Protein AF-A0A7C0XWD9-F1 (afdb_monomer_lite)

Sequence (172 aa):
MRSFQTIANRMVAIRIAIALGIITLVGTGLSACSTPGNDQPSVSPTANPGAVNPQIQAAIQSLGDEDETVQEAAFDMLVEIGADAVPALAYALEDDNPQVRWGVAAVLGEIGEEAAPAIPALSYALSNDTDKLVRLTAADSLGSIVPAAATAVPALVGALNSGAEPEVRAYA

pLDDT: mean 70.68, std 22.62, range [30.31, 96.94]

Radius of gyration: 20.94 Å; chains: 1; bounding box: 32×70×53 Å

Foldseek 3Di:
DVPVVVVVVVVVVVVVVVVDDDDDDDDDDDDDDDDDDDCPPPDDPPPDPVPQDVLLVVLLVQLLDPDPVSVVVSLVVLLVCQLSSLVVLLVQCPPPRVSSVLSSLQSLLSSAQSNVVSLVSLLCQLPPPPDPNSVVSSLNSNCRNDPNDDPCVVSVVVSVVVPPDPPVPPDD

Structure (mmCIF, N/CA/C/O backbone):
data_AF-A0A7C0XWD9-F1
#
_entry.id   AF-A0A7C0XWD9-F1
#
loop_
_atom_site.group_PDB
_atom_site.id
_atom_site.type_symbol
_atom_site.label_atom_id
_atom_site.label_alt_id
_atom_site.label_comp_id
_atom_site.label_asym_id
_atom_site.label_entity_id
_atom_site.label_seq_id
_atom_site.pdbx_PDB_ins_code
_atom_site.Cartn_x
_atom_site.Cartn_y
_atom_site.Cartn_z
_atom_site.occupancy
_atom_site.B_iso_or_equiv
_atom_site.auth_seq_id
_atom_site.auth_comp_id
_atom_site.auth_asym_id
_atom_site.auth_atom_id
_atom_site.pdbx_PDB_model_num
ATOM 1 N N . MET A 1 1 ? 15.164 40.148 6.047 1.00 54.53 1 MET A N 1
ATOM 2 C CA . MET A 1 1 ? 14.102 40.876 5.307 1.00 54.53 1 MET A CA 1
ATOM 3 C C . MET A 1 1 ? 13.928 40.422 3.854 1.00 54.53 1 MET A C 1
ATOM 5 O O . MET A 1 1 ? 12.787 40.216 3.481 1.00 54.53 1 MET A O 1
ATOM 9 N N . ARG A 1 2 ? 14.973 40.203 3.032 1.00 46.91 2 ARG A N 1
ATOM 10 C CA . ARG A 1 2 ? 14.782 39.829 1.604 1.00 46.91 2 ARG A CA 1
ATOM 11 C C . ARG A 1 2 ? 14.143 38.446 1.340 1.00 46.91 2 ARG A C 1
ATOM 13 O O . ARG A 1 2 ? 13.594 38.249 0.265 1.00 46.91 2 ARG A O 1
ATOM 20 N N . SER A 1 3 ? 14.176 37.513 2.295 1.00 51.78 3 SER A N 1
ATOM 21 C CA . SER A 1 3 ? 13.738 36.116 2.106 1.00 51.78 3 SER A CA 1
ATOM 22 C C . SER A 1 3 ? 12.234 35.949 1.835 1.00 51.78 3 SER A C 1
ATOM 24 O O . SER A 1 3 ? 11.847 35.150 0.986 1.00 51.78 3 SER A O 1
ATOM 26 N N . PHE A 1 4 ? 11.383 36.721 2.522 1.00 52.59 4 PHE A N 1
ATOM 27 C CA . PHE A 1 4 ? 9.922 36.613 2.395 1.00 52.59 4 PHE A CA 1
ATOM 28 C C . PHE A 1 4 ? 9.405 37.086 1.027 1.00 52.59 4 PHE A C 1
ATOM 30 O O . PHE A 1 4 ? 8.464 36.494 0.500 1.00 52.59 4 PHE A O 1
ATOM 37 N N . GLN A 1 5 ? 10.057 38.083 0.410 1.00 47.69 5 GLN A N 1
ATOM 38 C CA . GLN A 1 5 ? 9.732 38.532 -0.950 1.00 47.69 5 GLN A CA 1
ATOM 39 C C . GLN A 1 5 ? 9.805 37.372 -1.956 1.00 47.69 5 GLN A C 1
ATOM 41 O O . GLN A 1 5 ? 8.900 37.203 -2.769 1.00 47.69 5 GLN A O 1
ATOM 46 N N . THR A 1 6 ? 10.860 36.553 -1.887 1.00 53.31 6 THR A N 1
ATOM 47 C CA . THR A 1 6 ? 11.100 35.453 -2.834 1.00 53.31 6 THR A CA 1
ATOM 48 C C . THR A 1 6 ? 10.034 34.362 -2.740 1.00 53.31 6 THR A C 1
ATOM 50 O O . THR A 1 6 ? 9.592 33.847 -3.766 1.00 53.31 6 THR A O 1
ATOM 53 N N . ILE A 1 7 ? 9.592 34.030 -1.523 1.00 55.69 7 ILE A N 1
ATOM 54 C CA . ILE A 1 7 ? 8.567 33.002 -1.279 1.00 55.69 7 ILE A CA 1
ATOM 55 C C . ILE A 1 7 ? 7.209 33.468 -1.824 1.00 55.69 7 ILE A C 1
ATOM 57 O O . ILE A 1 7 ? 6.580 32.747 -2.599 1.00 55.69 7 ILE A O 1
ATOM 61 N N . ALA A 1 8 ? 6.808 34.707 -1.517 1.00 54.22 8 ALA A N 1
ATOM 62 C CA . ALA A 1 8 ? 5.576 35.295 -2.043 1.00 54.22 8 ALA A CA 1
ATOM 63 C C . ALA A 1 8 ? 5.566 35.346 -3.584 1.00 54.22 8 ALA A C 1
ATOM 65 O O . ALA A 1 8 ? 4.575 34.976 -4.213 1.00 54.22 8 ALA A O 1
ATOM 66 N N . ASN A 1 9 ? 6.685 35.732 -4.208 1.00 46.59 9 ASN A N 1
ATOM 67 C CA . ASN A 1 9 ? 6.769 35.847 -5.666 1.00 46.59 9 ASN A CA 1
ATOM 68 C C . ASN A 1 9 ? 6.662 34.481 -6.378 1.00 46.59 9 ASN A C 1
ATOM 70 O O . ASN A 1 9 ? 6.062 34.393 -7.449 1.00 46.59 9 ASN A O 1
ATOM 74 N N . ARG A 1 10 ? 7.187 33.400 -5.774 1.00 57.44 10 ARG A N 1
ATOM 75 C CA . ARG A 1 10 ? 7.053 32.031 -6.316 1.00 57.44 10 ARG A CA 1
ATOM 76 C C . ARG A 1 10 ? 5.614 31.508 -6.231 1.00 57.44 10 ARG A C 1
ATOM 78 O O . ARG A 1 10 ? 5.154 30.896 -7.190 1.00 57.44 10 ARG A O 1
ATOM 85 N N . MET A 1 11 ? 4.880 31.807 -5.154 1.00 51.97 11 MET A N 1
ATOM 86 C CA . MET A 1 11 ? 3.453 31.456 -5.049 1.00 51.97 11 MET A CA 1
ATOM 87 C C . MET A 1 11 ? 2.586 32.187 -6.085 1.00 51.97 11 MET A C 1
ATOM 89 O O . MET A 1 11 ? 1.663 31.592 -6.637 1.00 51.97 11 MET A O 1
ATOM 93 N N . VAL A 1 12 ? 2.878 33.459 -6.383 1.00 53.69 12 VAL A N 1
ATOM 94 C CA . VAL A 1 12 ? 2.131 34.219 -7.403 1.00 53.69 12 VAL A CA 1
ATOM 95 C C . VAL A 1 12 ? 2.377 33.663 -8.809 1.00 53.69 12 VAL A C 1
ATOM 97 O O . VAL A 1 12 ? 1.422 33.509 -9.565 1.00 53.69 12 VAL A O 1
ATOM 100 N N . ALA A 1 13 ? 3.619 33.299 -9.150 1.00 49.69 13 ALA A N 1
ATOM 101 C CA . ALA A 1 13 ? 3.956 32.772 -10.475 1.00 49.69 13 ALA A CA 1
ATOM 102 C C . ALA A 1 13 ? 3.184 31.483 -10.824 1.00 49.69 13 ALA A C 1
ATOM 104 O O . ALA A 1 13 ? 2.610 31.379 -11.908 1.00 49.69 13 ALA A O 1
ATOM 105 N N . ILE A 1 14 ? 3.104 30.533 -9.883 1.00 49.91 14 ILE A N 1
ATOM 106 C CA . ILE A 1 14 ? 2.406 29.248 -10.072 1.00 49.91 14 ILE A CA 1
ATOM 107 C C . ILE A 1 14 ? 0.901 29.458 -10.319 1.00 49.91 14 ILE A C 1
ATOM 109 O O . ILE A 1 14 ? 0.302 28.774 -11.146 1.00 49.91 14 ILE A O 1
ATOM 113 N N . ARG A 1 15 ? 0.286 30.460 -9.673 1.00 47.75 15 ARG A N 1
ATOM 114 C CA . ARG A 1 15 ? -1.150 30.759 -9.827 1.00 47.75 15 ARG A CA 1
ATOM 115 C C . ARG A 1 15 ? -1.530 31.408 -11.163 1.00 47.75 15 ARG A C 1
ATOM 117 O O . ARG A 1 15 ? -2.716 31.449 -11.472 1.00 47.75 15 ARG A O 1
ATOM 124 N N . ILE A 1 16 ? -0.569 31.902 -11.948 1.00 46.84 16 ILE A N 1
ATOM 125 C CA . ILE A 1 16 ? -0.837 32.526 -13.257 1.00 46.84 16 ILE A CA 1
ATOM 126 C C . ILE A 1 16 ? -0.886 31.478 -14.379 1.00 46.84 16 ILE A C 1
ATOM 128 O O . ILE A 1 16 ? -1.710 31.600 -15.282 1.00 46.84 16 ILE A O 1
ATOM 132 N N . ALA A 1 17 ? -0.071 30.419 -14.306 1.00 46.62 17 ALA A N 1
ATOM 133 C CA . ALA A 1 17 ? -0.011 29.378 -15.340 1.00 46.62 17 ALA A CA 1
ATOM 134 C C . ALA A 1 17 ? -1.351 28.640 -15.544 1.00 46.62 17 ALA A C 1
ATOM 136 O O . ALA A 1 17 ? -1.708 28.298 -16.666 1.00 46.62 17 ALA A O 1
ATOM 137 N N . ILE A 1 18 ? -2.123 28.456 -14.468 1.00 52.97 18 ILE A N 1
ATOM 138 C CA . ILE A 1 18 ? -3.425 27.765 -14.480 1.00 52.97 18 ILE A CA 1
ATOM 139 C C . ILE A 1 18 ? -4.546 28.656 -15.069 1.00 52.97 18 ILE A C 1
ATOM 141 O O . ILE A 1 18 ? -5.606 28.163 -15.443 1.00 52.97 18 ILE A O 1
ATOM 145 N N . ALA A 1 19 ? -4.327 29.971 -15.191 1.00 42.19 19 ALA A N 1
ATOM 146 C CA . ALA A 1 19 ? -5.356 30.943 -15.576 1.00 42.19 19 ALA A CA 1
ATOM 147 C C . ALA A 1 19 ? -5.421 31.265 -17.086 1.00 42.19 19 ALA A C 1
ATOM 149 O O . ALA A 1 19 ? -6.285 32.038 -17.499 1.00 42.19 19 ALA A O 1
ATOM 150 N N . LEU A 1 20 ? -4.526 30.709 -17.913 1.00 46.12 20 LEU A N 1
ATOM 151 C CA . LEU A 1 20 ? -4.437 31.000 -19.352 1.00 46.12 20 LEU A CA 1
ATOM 152 C C . LEU A 1 20 ? -4.471 29.716 -20.192 1.00 46.12 20 LEU A C 1
ATOM 154 O O . LEU A 1 20 ? -3.447 29.229 -20.665 1.00 46.12 20 LEU A O 1
ATOM 158 N N . GLY A 1 21 ? -5.676 29.186 -20.412 1.00 57.31 21 GLY A N 1
ATOM 159 C CA . GLY A 1 21 ? -5.890 28.094 -21.360 1.00 57.31 21 GLY A CA 1
ATOM 160 C C . GLY A 1 21 ? -5.637 28.547 -22.802 1.00 57.31 21 GLY A C 1
ATOM 161 O O . GLY A 1 21 ? -6.350 29.408 -23.314 1.00 57.31 21 GLY A O 1
ATOM 162 N N . ILE A 1 22 ? -4.643 27.949 -23.465 1.00 51.34 22 ILE A N 1
ATOM 163 C CA . ILE A 1 22 ? -4.336 28.176 -24.884 1.00 51.34 22 ILE A CA 1
ATOM 164 C C . ILE A 1 22 ? -4.390 26.831 -25.616 1.00 51.34 22 ILE A C 1
ATOM 166 O O . ILE A 1 22 ? -3.511 25.988 -25.463 1.00 51.34 22 ILE A O 1
ATOM 170 N N . ILE A 1 23 ? -5.434 26.646 -26.427 1.00 50.12 23 ILE A N 1
ATOM 171 C CA . ILE A 1 23 ? -5.637 25.489 -27.309 1.00 50.12 23 ILE A CA 1
ATOM 172 C C . ILE A 1 23 ? -5.633 25.982 -28.758 1.00 50.12 23 ILE A C 1
ATOM 174 O O . ILE A 1 23 ? -6.469 26.815 -29.100 1.00 50.12 23 ILE A O 1
ATOM 178 N N . THR A 1 24 ? -4.740 25.455 -29.606 1.00 43.62 24 THR A N 1
ATOM 179 C CA . THR A 1 24 ? -4.910 25.146 -31.057 1.00 43.62 24 THR A CA 1
ATOM 180 C C . THR A 1 24 ? -3.558 24.651 -31.623 1.00 43.62 24 THR A C 1
ATOM 182 O O . THR A 1 24 ? -2.522 25.200 -31.273 1.00 43.62 24 THR A O 1
ATOM 185 N N . LEU A 1 25 ? -3.475 23.474 -32.272 1.00 40.06 25 LEU A N 1
ATOM 186 C CA . LEU A 1 25 ? -3.658 23.214 -33.726 1.00 40.06 25 LEU A CA 1
ATOM 187 C C . LEU A 1 25 ? -2.610 23.967 -34.590 1.00 40.06 25 LEU A C 1
ATOM 189 O O . LEU A 1 25 ? -2.512 25.178 -34.457 1.00 40.06 25 LEU A O 1
ATOM 193 N N . VAL A 1 26 ? -1.792 23.390 -35.490 1.00 43.25 26 VAL A N 1
ATOM 194 C CA . VAL A 1 26 ? -1.774 22.145 -36.324 1.00 43.25 26 VAL A CA 1
ATOM 195 C C . VAL A 1 26 ? -0.282 21.726 -36.536 1.00 43.25 26 VAL A C 1
ATOM 197 O O . VAL A 1 26 ? 0.585 22.550 -36.272 1.00 43.25 26 VAL A O 1
ATOM 200 N N . GLY A 1 27 ? 0.158 20.554 -37.034 1.00 39.38 27 GLY A N 1
ATOM 201 C CA . GLY A 1 27 ? -0.481 19.336 -37.573 1.00 39.38 27 GLY A CA 1
ATOM 202 C C . GLY A 1 27 ? 0.482 18.493 -38.459 1.00 39.38 27 GLY A C 1
ATOM 203 O O . GLY A 1 27 ? 1.668 18.802 -38.533 1.00 39.38 27 GLY A O 1
ATOM 204 N N . THR A 1 28 ? -0.045 17.488 -39.189 1.00 40.91 28 THR A N 1
ATOM 205 C CA . THR A 1 28 ? 0.665 16.429 -39.982 1.00 40.91 28 THR A CA 1
ATOM 206 C C . THR A 1 28 ? 1.319 15.311 -39.134 1.00 40.91 28 THR A C 1
ATOM 208 O O . THR A 1 28 ? 1.776 15.583 -38.034 1.00 40.91 28 THR A O 1
ATOM 211 N N . GLY A 1 29 ? 1.350 14.029 -39.543 1.00 38.31 29 GLY A N 1
ATOM 212 C CA . GLY A 1 29 ? 0.872 13.403 -40.791 1.00 38.31 29 GLY A CA 1
ATOM 213 C C . GLY A 1 29 ? 0.576 11.888 -40.668 1.00 38.31 29 GLY A C 1
ATOM 214 O O . GLY A 1 29 ? 0.781 11.288 -39.620 1.00 38.31 29 GLY A O 1
ATOM 215 N N . LEU A 1 30 ? 0.045 11.288 -41.742 1.00 35.53 30 LEU A N 1
ATOM 216 C CA . LEU A 1 30 ? -0.447 9.896 -41.822 1.00 35.53 30 LEU A CA 1
ATOM 217 C C . LEU A 1 30 ? 0.652 8.830 -41.641 1.00 35.53 30 LEU A C 1
ATOM 219 O O . LEU A 1 30 ? 1.710 8.969 -42.255 1.00 35.53 30 LEU A O 1
ATOM 223 N N . SER A 1 31 ? 0.317 7.675 -41.037 1.00 34.72 31 SER A N 1
ATOM 224 C CA . SER A 1 31 ? 0.317 6.363 -41.740 1.00 34.72 31 SER A CA 1
ATOM 225 C C . SER A 1 31 ? -0.105 5.156 -40.880 1.00 34.72 31 SER A C 1
ATOM 227 O O . SER A 1 31 ? 0.028 5.173 -39.665 1.00 34.72 31 SER A O 1
ATOM 229 N N . ALA A 1 32 ? -0.497 4.085 -41.590 1.00 31.22 32 ALA A N 1
ATOM 230 C CA . ALA A 1 32 ? -0.650 2.685 -41.161 1.00 31.22 32 ALA A CA 1
ATOM 231 C C . ALA A 1 32 ? -1.817 2.316 -40.216 1.00 31.22 32 ALA A C 1
ATOM 233 O O . ALA A 1 32 ? -2.148 3.006 -39.260 1.00 31.22 32 ALA A O 1
ATOM 234 N N . CYS A 1 33 ? -2.433 1.166 -40.511 1.00 36.34 33 CYS A N 1
ATOM 235 C CA . CYS A 1 33 ? -3.536 0.559 -39.768 1.00 36.34 33 CYS A CA 1
ATOM 236 C C . CYS A 1 33 ? -3.158 -0.876 -39.383 1.00 36.34 33 CYS A C 1
ATOM 238 O O . CYS A 1 33 ? -2.837 -1.672 -40.266 1.00 36.34 33 CYS A O 1
ATOM 240 N N . SER A 1 34 ? -3.253 -1.206 -38.094 1.00 36.69 34 SER A N 1
ATOM 241 C CA . SER A 1 34 ? -3.401 -2.580 -37.599 1.00 36.69 34 SER A CA 1
ATOM 242 C C . SER A 1 34 ? -3.828 -2.566 -36.129 1.00 36.69 34 SER A C 1
ATOM 244 O O . SER A 1 34 ? -3.026 -2.223 -35.262 1.00 36.69 34 SER A O 1
ATOM 246 N N . THR A 1 35 ? -5.065 -2.962 -35.837 1.00 43.66 35 THR A N 1
ATOM 247 C CA . THR A 1 35 ? -5.440 -3.440 -34.496 1.00 43.66 35 THR A CA 1
ATOM 248 C C . THR A 1 35 ? -5.064 -4.922 -34.363 1.00 43.66 35 THR A C 1
ATOM 250 O O . THR A 1 35 ? -4.941 -5.632 -35.366 1.00 43.66 35 THR A O 1
ATOM 253 N N . PRO A 1 36 ? -4.826 -5.393 -33.134 1.00 44.97 36 PRO A N 1
ATOM 254 C CA . PRO A 1 36 ? -5.848 -6.209 -32.472 1.00 44.97 36 PRO A CA 1
ATOM 255 C C . PRO A 1 36 ? -6.467 -5.487 -31.271 1.00 44.97 36 PRO A C 1
ATOM 257 O O . PRO A 1 36 ? -5.945 -4.475 -30.810 1.00 44.97 36 PRO A O 1
ATOM 260 N N . GLY A 1 37 ? -7.604 -5.989 -30.788 1.00 42.09 37 GLY A N 1
ATOM 261 C CA . GLY A 1 37 ? -8.320 -5.381 -29.668 1.00 42.09 37 GLY A CA 1
ATOM 262 C C . GLY A 1 37 ? -7.567 -5.509 -28.344 1.00 42.09 37 GLY A C 1
ATOM 263 O O . GLY A 1 37 ? -7.153 -6.601 -27.964 1.00 42.09 37 GLY A O 1
ATOM 264 N N . ASN A 1 38 ? -7.455 -4.391 -27.631 1.00 40.72 38 ASN A N 1
ATOM 265 C CA . ASN A 1 38 ? -7.340 -4.372 -26.180 1.00 40.72 38 ASN A CA 1
ATOM 266 C C . ASN A 1 38 ? -8.545 -3.575 -25.670 1.00 40.72 38 ASN A C 1
ATOM 268 O O . ASN A 1 38 ? -8.545 -2.346 -25.763 1.00 40.72 38 ASN A O 1
ATOM 272 N N . ASP A 1 39 ? -9.586 -4.269 -25.209 1.00 42.59 39 ASP A N 1
ATOM 273 C CA . ASP A 1 39 ? -10.814 -3.661 -24.687 1.00 42.59 39 ASP A CA 1
ATOM 274 C C . ASP A 1 39 ? -10.570 -3.074 -23.287 1.00 42.59 39 ASP A C 1
ATOM 276 O O . ASP A 1 39 ? -11.085 -3.544 -22.274 1.00 42.59 39 ASP A O 1
ATOM 280 N N . GLN A 1 40 ? -9.759 -2.015 -23.238 1.00 35.16 40 GLN A N 1
ATOM 281 C CA . GLN A 1 40 ? -9.704 -1.100 -22.107 1.00 35.16 40 GLN A CA 1
ATOM 282 C C . GLN A 1 40 ? -11.109 -0.515 -21.893 1.00 35.16 40 GLN A C 1
ATOM 284 O O . GLN A 1 40 ? -11.614 0.172 -22.789 1.00 35.16 40 GLN A O 1
ATOM 289 N N . PRO A 1 41 ? -11.767 -0.764 -20.744 1.00 37.22 41 PRO A N 1
ATOM 290 C CA . PRO A 1 41 ? -13.078 -0.195 -20.480 1.00 37.22 41 PRO A CA 1
ATOM 291 C C . PRO A 1 41 ? -12.940 1.325 -20.405 1.00 37.22 41 PRO A C 1
ATOM 293 O O . PRO A 1 41 ? -12.255 1.854 -19.532 1.00 37.22 41 PRO A O 1
ATOM 296 N N . SER A 1 42 ? -13.581 2.032 -21.335 1.00 32.44 42 SER A N 1
ATOM 297 C CA . SER A 1 42 ? -13.474 3.485 -21.479 1.00 32.44 42 SER A CA 1
ATOM 298 C C . SER A 1 42 ? -14.237 4.222 -20.369 1.00 32.44 42 SER A C 1
ATOM 300 O O . SER A 1 42 ? -15.305 4.795 -20.600 1.00 32.44 42 SER A O 1
ATOM 302 N N . VAL A 1 43 ? -13.699 4.189 -19.150 1.00 48.34 43 VAL A N 1
ATOM 303 C CA . VAL A 1 43 ? -14.174 4.990 -18.022 1.00 48.34 43 VAL A CA 1
ATOM 304 C C . VAL A 1 43 ? -13.740 6.441 -18.222 1.00 48.34 43 VAL A C 1
ATOM 306 O O . VAL A 1 43 ? -12.583 6.805 -18.041 1.00 48.34 43 VAL A O 1
ATOM 309 N N . SER A 1 44 ? -14.677 7.285 -18.651 1.00 30.31 44 SER A N 1
ATOM 310 C CA . SER A 1 44 ? -14.434 8.719 -18.828 1.00 30.31 44 SER A CA 1
ATOM 311 C C . SER A 1 44 ? -13.979 9.358 -17.506 1.00 30.31 44 SER A C 1
ATOM 313 O O . SER A 1 44 ? -14.723 9.267 -16.524 1.00 30.31 44 SER A O 1
ATOM 315 N N . PRO A 1 45 ? -12.828 10.060 -17.454 1.00 45.12 45 PRO A N 1
ATOM 316 C CA . PRO A 1 45 ? -12.349 10.732 -16.246 1.00 45.12 45 PRO A CA 1
ATOM 317 C C . PRO A 1 45 ? -13.126 12.037 -16.000 1.00 45.12 45 PRO A C 1
ATOM 319 O O . PRO A 1 45 ? -12.614 13.144 -16.143 1.00 45.12 45 PRO A O 1
ATOM 322 N N . THR A 1 46 ? -14.410 11.903 -15.660 1.00 36.50 46 THR A N 1
ATOM 323 C CA . THR A 1 46 ? -15.315 13.011 -15.302 1.00 36.50 46 THR A CA 1
ATOM 324 C C . THR A 1 46 ? -15.659 13.049 -13.811 1.00 36.50 46 THR A C 1
ATOM 326 O O . THR A 1 46 ? -16.444 13.894 -13.381 1.00 36.50 46 THR A O 1
ATOM 329 N N . ALA A 1 47 ? -15.041 12.184 -13.002 1.00 44.00 47 ALA A N 1
ATOM 330 C CA . ALA A 1 47 ? -14.934 12.391 -11.563 1.00 44.00 47 ALA A CA 1
ATOM 331 C C . ALA A 1 47 ? -13.908 13.509 -11.311 1.00 44.00 47 ALA A C 1
ATOM 333 O O . ALA A 1 47 ? -12.705 13.283 -11.372 1.00 44.00 47 ALA A O 1
ATOM 334 N N . ASN A 1 48 ? -14.388 14.734 -11.082 1.00 39.69 48 ASN A N 1
ATOM 335 C CA . ASN A 1 48 ? -13.546 15.873 -10.712 1.00 39.69 48 ASN A CA 1
ATOM 336 C C . ASN A 1 48 ? -12.828 15.583 -9.374 1.00 39.69 48 ASN A C 1
ATOM 338 O O . ASN A 1 48 ? -13.524 15.499 -8.360 1.00 39.69 48 ASN A O 1
ATOM 342 N N . PRO A 1 49 ? -11.481 15.503 -9.318 1.00 46.75 49 PRO A N 1
ATOM 343 C CA . PRO A 1 49 ? -10.764 15.194 -8.078 1.00 46.75 49 PRO A CA 1
ATOM 344 C C . PRO A 1 49 ? -10.868 16.277 -6.996 1.00 46.75 49 PRO A C 1
ATOM 346 O O . PRO A 1 49 ? -10.478 16.034 -5.860 1.00 46.75 49 PRO A O 1
ATOM 349 N N . GLY A 1 50 ? -11.412 17.463 -7.305 1.00 41.12 50 GLY A N 1
ATOM 350 C CA . GLY A 1 50 ? -11.533 18.619 -6.402 1.00 41.12 50 GLY A CA 1
ATOM 351 C C . GLY A 1 50 ? -12.425 18.450 -5.158 1.00 41.12 50 GLY A C 1
ATOM 352 O O . GLY A 1 50 ? -12.890 19.454 -4.621 1.00 41.12 50 GLY A O 1
ATOM 353 N N . ALA A 1 51 ? -12.675 17.215 -4.721 1.00 48.34 51 ALA A N 1
ATOM 354 C CA . ALA A 1 51 ? -13.332 16.857 -3.468 1.00 48.34 51 ALA A CA 1
ATOM 355 C C . ALA A 1 51 ? -12.515 15.880 -2.591 1.00 48.34 51 ALA A C 1
ATOM 357 O O . ALA A 1 51 ? -12.959 15.592 -1.480 1.00 48.34 51 ALA A O 1
ATOM 358 N N . VAL A 1 52 ? -11.333 15.397 -3.017 1.00 59.38 52 VAL A N 1
ATOM 359 C CA . VAL A 1 52 ? -10.440 14.680 -2.084 1.00 59.38 52 VAL A CA 1
ATOM 360 C C . VAL A 1 52 ? -9.996 15.634 -0.974 1.00 59.38 52 VAL A C 1
ATOM 362 O O . VAL A 1 52 ? -9.634 16.786 -1.230 1.00 59.38 52 VAL A O 1
ATOM 365 N N . ASN A 1 53 ? -10.054 15.173 0.276 1.00 77.81 53 ASN A N 1
ATOM 366 C CA . ASN A 1 53 ? -9.636 15.964 1.431 1.00 77.81 53 ASN A CA 1
ATOM 367 C C . ASN A 1 53 ? -8.149 16.347 1.265 1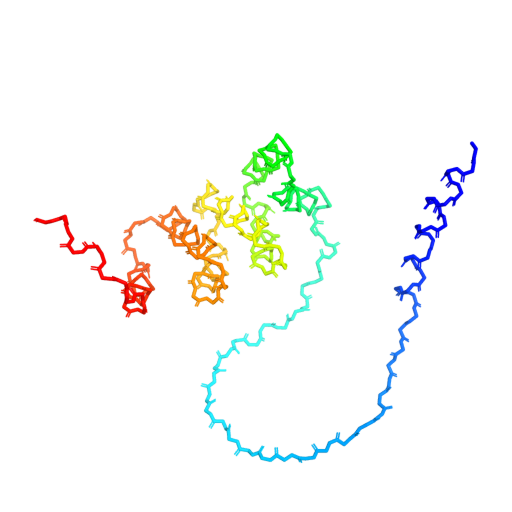.00 77.81 53 ASN A C 1
ATOM 369 O O . ASN A 1 53 ? -7.319 15.443 1.143 1.00 77.81 53 ASN A O 1
ATOM 373 N N . PRO A 1 54 ? -7.772 17.642 1.301 1.00 81.06 5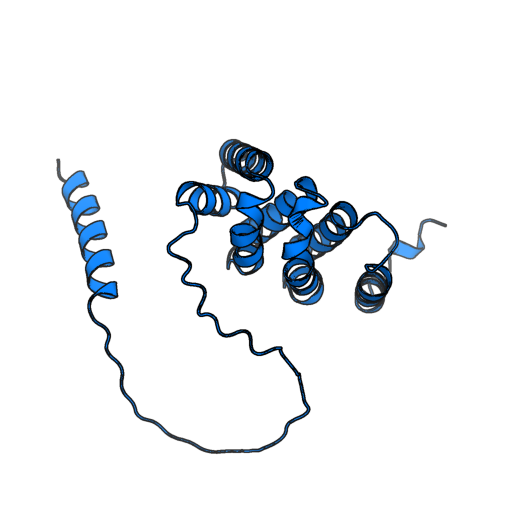4 PRO A N 1
ATOM 374 C CA . PRO A 1 54 ? -6.377 18.059 1.149 1.00 81.06 54 PRO A CA 1
ATOM 375 C C . PRO A 1 54 ? -5.414 17.417 2.158 1.00 81.06 54 PRO A C 1
ATOM 377 O O . PRO A 1 54 ? -4.227 17.316 1.874 1.00 81.06 54 PRO A O 1
ATOM 380 N N . GLN A 1 55 ? -5.919 16.966 3.313 1.00 84.19 55 GLN A N 1
ATOM 381 C CA . GLN A 1 55 ? -5.139 16.231 4.314 1.00 84.19 55 GLN A CA 1
ATOM 382 C C . GLN A 1 55 ? -4.808 14.803 3.849 1.00 84.19 55 GLN A C 1
ATOM 384 O O . GLN A 1 55 ? -3.663 14.389 3.980 1.00 84.19 55 GLN A O 1
ATOM 389 N N . ILE A 1 56 ? -5.757 14.099 3.216 1.00 87.69 56 ILE A N 1
ATOM 390 C CA . ILE A 1 56 ? -5.526 12.770 2.617 1.00 87.69 56 ILE A CA 1
ATOM 391 C C . ILE A 1 56 ? -4.500 12.885 1.483 1.00 87.69 56 ILE A C 1
ATOM 393 O O . ILE A 1 56 ? -3.543 12.122 1.439 1.00 87.69 56 ILE A O 1
ATOM 397 N N . GLN A 1 57 ? -4.640 13.887 0.606 1.00 88.31 57 GLN A N 1
ATOM 398 C CA . GLN A 1 57 ? -3.675 14.105 -0.479 1.00 88.31 57 GLN A CA 1
ATOM 399 C C . GLN A 1 57 ? -2.272 14.465 0.042 1.00 88.31 57 GLN A C 1
ATOM 401 O O . GLN A 1 57 ? -1.282 14.067 -0.567 1.00 88.31 57 GLN A O 1
ATOM 406 N N . ALA A 1 58 ? -2.174 15.204 1.153 1.00 88.88 58 ALA A N 1
ATOM 407 C CA . ALA A 1 58 ? -0.895 15.503 1.793 1.00 88.88 58 ALA A CA 1
ATOM 408 C C . ALA A 1 58 ? -0.262 14.246 2.412 1.00 88.88 58 ALA A C 1
ATOM 410 O O . ALA A 1 58 ? 0.897 13.964 2.124 1.00 88.88 58 ALA A O 1
ATOM 411 N N . ALA A 1 59 ? -1.028 13.461 3.179 1.00 89.88 59 ALA A N 1
ATOM 412 C CA . ALA A 1 59 ? -0.557 12.209 3.770 1.00 89.88 59 ALA A CA 1
ATOM 413 C C . ALA A 1 59 ? -0.076 11.216 2.697 1.00 89.88 59 ALA A C 1
ATOM 415 O O . ALA A 1 59 ? 1.019 10.679 2.811 1.00 89.88 59 ALA A O 1
ATOM 416 N N . ILE A 1 60 ? -0.821 11.060 1.594 1.00 93.25 60 ILE A N 1
ATOM 417 C CA . ILE A 1 60 ? -0.417 10.221 0.452 1.00 93.25 60 ILE A CA 1
ATOM 418 C C . ILE A 1 60 ? 0.970 10.610 -0.081 1.00 93.25 60 ILE A C 1
ATOM 420 O O . ILE A 1 60 ? 1.777 9.736 -0.376 1.00 93.25 60 ILE A O 1
ATOM 424 N N . GLN A 1 61 ? 1.274 11.906 -0.193 1.00 92.62 61 GLN A N 1
ATOM 425 C CA . GLN A 1 61 ? 2.594 12.361 -0.647 1.00 92.62 61 GLN A CA 1
ATOM 426 C C . GLN A 1 61 ? 3.676 12.167 0.430 1.00 92.62 61 GLN A C 1
ATOM 428 O O . GLN A 1 61 ? 4.809 11.833 0.091 1.00 92.62 61 GLN A O 1
ATOM 433 N N . SER A 1 62 ? 3.331 12.305 1.715 1.00 92.94 62 SER A N 1
ATOM 434 C CA . SER A 1 62 ? 4.228 12.029 2.849 1.00 92.94 62 SER A CA 1
ATOM 435 C C . SER A 1 62 ? 4.607 10.551 3.012 1.00 92.94 62 SER A C 1
ATOM 437 O O . SER A 1 62 ? 5.630 10.266 3.625 1.00 92.94 62 SER A O 1
ATOM 439 N N . LEU A 1 63 ? 3.886 9.608 2.393 1.00 91.94 63 LEU A N 1
ATOM 440 C CA . LEU A 1 63 ? 4.363 8.221 2.260 1.00 91.94 63 LEU A CA 1
ATOM 441 C C . LEU A 1 63 ? 5.683 8.132 1.466 1.00 91.94 63 LEU A C 1
ATOM 443 O O . LEU A 1 63 ? 6.433 7.171 1.622 1.00 91.94 63 LEU A O 1
ATOM 447 N N . GLY A 1 64 ? 5.985 9.134 0.634 1.00 89.31 64 GLY A N 1
ATOM 448 C CA . GLY A 1 64 ? 7.231 9.267 -0.122 1.00 89.31 64 GLY A CA 1
ATOM 449 C C . GLY A 1 64 ? 8.286 10.190 0.498 1.00 89.31 64 GLY A C 1
ATOM 450 O O . GLY A 1 64 ? 9.190 10.592 -0.235 1.00 89.31 64 GLY A O 1
ATOM 451 N N . ASP A 1 65 ? 8.156 10.575 1.773 1.00 92.38 65 ASP A N 1
ATOM 452 C CA . ASP A 1 65 ? 9.130 11.432 2.471 1.00 92.38 65 ASP A CA 1
ATOM 453 C C . ASP A 1 65 ? 10.445 10.681 2.800 1.00 92.38 65 ASP A C 1
ATOM 455 O O . ASP A 1 65 ? 10.501 9.450 2.772 1.00 92.38 65 ASP A O 1
ATOM 459 N N . GLU A 1 66 ? 11.514 11.426 3.099 1.00 87.75 66 GLU A N 1
ATOM 460 C CA . GLU A 1 66 ? 12.803 10.880 3.556 1.00 87.75 66 GLU A CA 1
ATOM 461 C C . GLU A 1 66 ? 12.830 10.656 5.083 1.00 87.75 66 GLU A C 1
ATOM 463 O O . GLU A 1 66 ? 13.666 9.895 5.575 1.00 87.75 66 GLU A O 1
ATOM 468 N N . ASP A 1 67 ? 11.942 11.313 5.841 1.00 89.88 67 ASP A N 1
ATOM 469 C CA . ASP A 1 67 ? 11.805 11.126 7.289 1.00 89.88 67 ASP A CA 1
ATOM 470 C C . ASP A 1 67 ? 10.825 9.981 7.609 1.00 89.88 67 ASP A C 1
ATOM 472 O O . ASP A 1 67 ? 9.612 10.089 7.414 1.00 89.88 67 ASP A O 1
ATOM 476 N N . GLU A 1 68 ? 11.364 8.881 8.142 1.00 87.25 68 GLU A N 1
ATOM 477 C CA . GLU A 1 68 ? 10.626 7.680 8.564 1.00 87.25 68 GLU A CA 1
ATOM 478 C C . GLU A 1 68 ? 9.456 8.010 9.512 1.00 87.25 68 GLU A C 1
ATOM 480 O O . GLU A 1 68 ? 8.391 7.409 9.403 1.00 87.25 68 GLU A O 1
ATOM 485 N N . THR A 1 69 ? 9.588 9.033 10.368 1.00 89.94 69 THR A N 1
ATOM 486 C CA . THR A 1 69 ? 8.520 9.443 11.302 1.00 89.94 69 THR A CA 1
ATOM 487 C C . THR A 1 69 ? 7.387 10.216 10.621 1.00 89.94 69 THR A C 1
ATOM 489 O O . THR A 1 69 ? 6.254 10.216 11.104 1.00 89.94 69 THR A O 1
ATOM 492 N N . VAL A 1 70 ? 7.665 10.858 9.480 1.00 90.56 70 VAL A N 1
ATOM 493 C CA . VAL A 1 70 ? 6.655 11.517 8.636 1.00 90.56 70 VAL A CA 1
ATOM 494 C C . VAL A 1 70 ? 5.924 10.483 7.778 1.00 90.56 70 VAL A C 1
ATOM 496 O O . VAL A 1 70 ? 4.708 10.583 7.612 1.00 90.56 70 VAL A O 1
ATOM 499 N N . GLN A 1 71 ? 6.641 9.465 7.293 1.00 90.88 71 GLN A N 1
ATOM 500 C CA . GLN A 1 71 ? 6.074 8.323 6.572 1.00 90.88 71 GLN A CA 1
ATOM 501 C C . GLN A 1 71 ? 5.167 7.467 7.474 1.00 90.88 71 GLN A C 1
ATOM 503 O O . GLN A 1 71 ? 4.035 7.185 7.086 1.00 90.88 71 GLN A O 1
ATOM 508 N N . GLU A 1 72 ? 5.615 7.115 8.686 1.00 89.56 72 GLU A N 1
ATOM 509 C CA . GLU A 1 72 ? 4.839 6.357 9.685 1.00 89.56 72 GLU A CA 1
ATOM 510 C C . GLU A 1 72 ? 3.559 7.112 10.087 1.00 89.56 72 GLU A C 1
ATOM 512 O O . GLU A 1 72 ? 2.456 6.586 9.954 1.00 89.56 72 GLU A O 1
ATOM 517 N N . ALA A 1 73 ? 3.668 8.396 10.452 1.00 89.19 73 ALA A N 1
ATOM 518 C CA . ALA A 1 73 ? 2.504 9.211 10.815 1.00 89.19 73 ALA A CA 1
ATOM 519 C C . ALA A 1 73 ? 1.510 9.430 9.654 1.00 89.19 73 ALA A C 1
ATOM 521 O O . ALA A 1 73 ? 0.317 9.640 9.888 1.00 89.19 73 ALA A O 1
ATOM 522 N N . ALA A 1 74 ? 1.979 9.398 8.402 1.00 90.56 74 ALA A N 1
ATOM 523 C CA . ALA A 1 74 ? 1.117 9.441 7.224 1.00 90.56 74 ALA A CA 1
ATOM 524 C C . ALA A 1 74 ? 0.428 8.094 6.952 1.00 90.56 74 ALA A C 1
ATOM 526 O O . ALA A 1 74 ? -0.742 8.084 6.565 1.00 90.56 74 ALA A O 1
ATOM 527 N N . PHE A 1 75 ? 1.125 6.978 7.181 1.00 94.81 75 PHE A N 1
ATOM 528 C CA . PHE A 1 75 ? 0.581 5.624 7.086 1.00 94.81 75 PHE A CA 1
ATOM 529 C C . PHE A 1 75 ? -0.551 5.422 8.101 1.00 94.81 75 PHE A C 1
ATOM 531 O O . PHE A 1 75 ? -1.686 5.162 7.697 1.00 94.81 75 PHE A O 1
ATOM 538 N N . ASP A 1 76 ? -0.276 5.660 9.388 1.00 91.75 76 ASP A N 1
ATOM 539 C CA . ASP A 1 76 ? -1.248 5.543 10.484 1.00 91.75 76 ASP A CA 1
ATOM 540 C C . ASP A 1 76 ? -2.505 6.386 10.226 1.00 91.75 76 ASP A C 1
ATOM 542 O O . ASP A 1 76 ? -3.626 5.897 10.361 1.00 91.75 76 ASP A O 1
ATOM 546 N N . MET A 1 77 ? -2.335 7.639 9.784 1.00 92.94 77 MET A N 1
ATOM 547 C CA . MET A 1 77 ? -3.454 8.530 9.461 1.00 92.94 77 MET A CA 1
ATOM 548 C C . MET A 1 77 ? -4.338 7.976 8.337 1.00 92.94 77 MET A C 1
ATOM 550 O O . MET A 1 77 ? -5.559 8.100 8.395 1.00 92.94 77 MET A O 1
ATOM 554 N N . LEU A 1 78 ? -3.746 7.401 7.289 1.00 92.50 78 LEU A N 1
ATOM 555 C CA . LEU A 1 78 ? -4.510 6.875 6.156 1.00 92.50 78 LEU A CA 1
ATOM 556 C C . LEU A 1 78 ? -5.220 5.560 6.506 1.00 92.50 78 LEU A C 1
ATOM 558 O O . LEU A 1 78 ? -6.326 5.337 6.016 1.00 92.50 78 LEU A O 1
ATOM 562 N N . VAL A 1 79 ? -4.635 4.743 7.387 1.00 94.06 79 VAL A N 1
ATOM 563 C CA . VAL A 1 79 ? -5.277 3.542 7.943 1.00 94.06 79 VAL A CA 1
ATOM 564 C C . VAL A 1 79 ? -6.414 3.913 8.907 1.00 94.06 79 VAL A C 1
ATOM 566 O O . VAL A 1 79 ? -7.494 3.339 8.795 1.00 94.06 79 VAL A O 1
ATOM 569 N N . GLU A 1 80 ? -6.249 4.918 9.780 1.00 92.62 80 GLU A N 1
ATOM 570 C CA . GLU A 1 80 ? -7.322 5.408 10.675 1.00 92.62 80 GLU A CA 1
ATOM 571 C C . GLU A 1 80 ? -8.528 5.973 9.894 1.00 92.62 80 GLU A C 1
ATOM 573 O O . GLU A 1 80 ? -9.670 5.867 10.343 1.00 92.62 80 GLU A O 1
ATOM 578 N N . ILE A 1 81 ? -8.299 6.540 8.702 1.00 92.06 81 ILE A N 1
ATOM 579 C CA . ILE A 1 81 ? -9.363 7.036 7.809 1.00 92.06 81 ILE A CA 1
ATOM 580 C C . ILE A 1 81 ? -10.083 5.889 7.061 1.00 92.06 81 ILE A C 1
ATOM 582 O O . ILE A 1 81 ? -11.238 6.057 6.660 1.00 92.06 81 ILE A O 1
ATOM 586 N N . GLY A 1 82 ? -9.446 4.724 6.888 1.00 90.94 82 GLY A N 1
ATOM 587 C CA . GLY A 1 82 ? -10.072 3.511 6.347 1.00 90.94 82 GLY A CA 1
ATOM 588 C C . GLY A 1 82 ? -10.718 3.698 4.967 1.00 90.94 82 GLY A C 1
ATOM 589 O O . GLY A 1 82 ? -10.136 4.316 4.066 1.00 90.94 82 GLY A O 1
ATOM 590 N N . ALA A 1 83 ? -11.942 3.181 4.796 1.00 90.62 83 ALA A N 1
ATOM 591 C CA . ALA A 1 83 ? -12.723 3.263 3.555 1.00 90.62 83 ALA A CA 1
ATOM 592 C C . ALA A 1 83 ? -12.748 4.652 2.873 1.00 90.62 83 ALA A C 1
ATOM 594 O O . ALA A 1 83 ? -12.721 4.723 1.642 1.00 90.62 83 ALA A O 1
ATOM 595 N N . ASP A 1 84 ? -12.768 5.755 3.632 1.00 90.38 84 ASP A N 1
ATOM 596 C CA . ASP A 1 84 ? -12.848 7.118 3.075 1.00 90.38 84 ASP A CA 1
ATOM 597 C C . ASP A 1 84 ? -11.551 7.555 2.357 1.00 90.38 84 ASP A C 1
ATOM 599 O O . ASP A 1 84 ? -11.585 8.443 1.498 1.00 90.38 84 ASP A O 1
ATOM 603 N N . ALA A 1 85 ? -10.407 6.919 2.645 1.00 92.31 85 ALA A N 1
ATOM 604 C CA . ALA A 1 85 ? -9.142 7.159 1.946 1.00 92.31 85 ALA A CA 1
ATOM 605 C C . 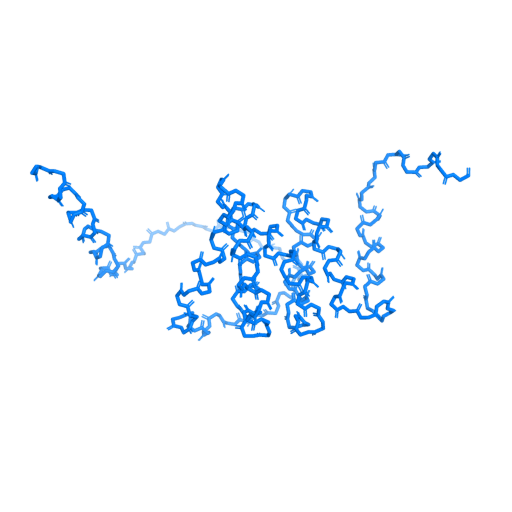ALA A 1 85 ? -9.017 6.346 0.645 1.00 92.31 85 ALA A C 1
ATOM 607 O O . ALA A 1 85 ? -8.326 6.773 -0.286 1.00 92.31 85 ALA A O 1
ATOM 608 N N . VAL A 1 86 ? -9.707 5.202 0.545 1.00 92.94 86 VAL A N 1
ATOM 609 C CA . VAL A 1 86 ? -9.577 4.224 -0.554 1.00 92.94 86 VAL A CA 1
ATOM 610 C C . VAL A 1 86 ? -9.719 4.844 -1.957 1.00 92.94 86 VAL A C 1
ATOM 612 O O . VAL A 1 86 ? -8.904 4.501 -2.814 1.00 92.94 86 VAL A O 1
ATOM 615 N N . PRO A 1 87 ? -10.647 5.786 -2.245 1.00 92.94 87 PRO A N 1
ATOM 616 C CA . PRO A 1 87 ? -10.744 6.402 -3.573 1.00 92.94 87 PRO A CA 1
ATOM 617 C C . PRO A 1 87 ? -9.529 7.259 -3.962 1.00 92.94 87 PRO A C 1
ATOM 619 O O . PRO A 1 87 ? -9.201 7.350 -5.143 1.00 92.94 87 PRO A O 1
ATOM 622 N N . ALA A 1 88 ? -8.863 7.890 -2.988 1.00 92.62 88 ALA A N 1
ATOM 623 C CA . ALA A 1 88 ? -7.656 8.684 -3.224 1.00 92.62 88 ALA A CA 1
ATOM 624 C C . ALA A 1 88 ? -6.412 7.787 -3.321 1.00 92.62 88 ALA A C 1
ATOM 626 O O . ALA A 1 88 ? -5.584 7.973 -4.211 1.00 92.62 88 ALA A O 1
ATOM 627 N N . LEU A 1 89 ? -6.325 6.768 -2.461 1.00 93.25 89 LEU A N 1
ATOM 628 C CA . LEU A 1 89 ? -5.281 5.743 -2.496 1.00 93.25 89 LEU A CA 1
ATOM 629 C C . LEU A 1 89 ? -5.292 4.965 -3.823 1.00 93.25 89 LEU A C 1
ATOM 631 O O . LEU A 1 89 ? -4.254 4.814 -4.455 1.00 93.25 89 LEU A O 1
ATOM 635 N N . ALA A 1 90 ? -6.464 4.543 -4.308 1.00 93.25 90 ALA A N 1
ATOM 636 C CA . ALA A 1 90 ? -6.586 3.823 -5.578 1.00 93.25 90 ALA A CA 1
ATOM 637 C C . ALA A 1 90 ? -6.071 4.630 -6.787 1.00 93.25 90 ALA A C 1
ATOM 639 O O . ALA A 1 90 ? -5.552 4.037 -7.726 1.00 93.25 90 ALA A O 1
ATOM 640 N N . TYR A 1 91 ? -6.180 5.965 -6.752 1.00 92.38 91 TYR A N 1
ATOM 641 C CA . TYR A 1 91 ? -5.595 6.863 -7.755 1.00 92.38 91 TYR A CA 1
ATOM 642 C C . TYR A 1 91 ? -4.082 7.060 -7.548 1.00 92.38 91 TYR A C 1
ATOM 644 O O . TYR A 1 91 ? -3.319 7.119 -8.508 1.00 92.38 91 TYR A O 1
ATOM 652 N N . ALA A 1 92 ? -3.619 7.121 -6.297 1.00 93.44 92 ALA A N 1
ATOM 653 C CA . ALA A 1 92 ? -2.205 7.301 -5.961 1.00 93.44 92 ALA A CA 1
ATOM 654 C C . ALA A 1 92 ? -1.314 6.075 -6.262 1.00 93.44 92 ALA A C 1
ATOM 656 O O . ALA A 1 92 ? -0.090 6.184 -6.237 1.00 93.44 92 ALA A O 1
ATOM 657 N N . LEU A 1 93 ? -1.906 4.934 -6.632 1.00 92.44 93 LEU A N 1
ATOM 658 C CA . LEU A 1 93 ? -1.197 3.814 -7.267 1.00 92.44 93 LEU A CA 1
ATOM 659 C C . LEU A 1 93 ? -0.654 4.148 -8.673 1.00 92.44 93 LEU A C 1
ATOM 661 O O . LEU A 1 93 ? 0.082 3.343 -9.235 1.00 92.44 93 LEU A O 1
ATOM 665 N N . GLU A 1 94 ? -0.976 5.319 -9.234 1.00 91.94 94 GLU A N 1
ATOM 666 C CA . GLU A 1 94 ? -0.408 5.842 -10.487 1.00 91.94 94 GLU A CA 1
ATOM 667 C C . GLU A 1 94 ? 0.597 7.002 -10.263 1.00 91.94 94 GLU A C 1
ATOM 669 O O . GLU A 1 94 ? 1.003 7.652 -11.224 1.00 91.94 94 GLU A O 1
ATOM 674 N N . ASP A 1 95 ? 1.020 7.281 -9.019 1.00 93.94 95 ASP A N 1
ATOM 675 C CA . ASP A 1 95 ? 1.987 8.354 -8.707 1.00 93.94 95 ASP A CA 1
ATOM 676 C C . ASP A 1 95 ? 3.381 8.091 -9.320 1.00 93.94 95 ASP A C 1
ATOM 678 O O . ASP A 1 95 ? 3.865 6.958 -9.318 1.00 93.94 95 ASP A O 1
ATOM 682 N N . ASP A 1 96 ? 4.068 9.126 -9.816 1.00 92.06 96 ASP A N 1
ATOM 683 C CA . ASP A 1 96 ? 5.409 8.998 -10.414 1.00 92.06 96 ASP A CA 1
ATOM 684 C C . ASP A 1 96 ? 6.444 8.396 -9.432 1.00 92.06 96 ASP A C 1
ATOM 686 O O . ASP A 1 96 ? 7.353 7.666 -9.848 1.00 92.06 96 ASP A O 1
ATOM 690 N N . ASN A 1 97 ? 6.314 8.660 -8.126 1.00 92.06 97 ASN A N 1
ATOM 691 C CA . ASN A 1 97 ? 7.251 8.211 -7.097 1.00 92.06 97 ASN A CA 1
ATOM 692 C C . ASN A 1 97 ? 6.976 6.749 -6.669 1.00 92.06 97 ASN A C 1
ATOM 694 O O . ASN A 1 97 ? 5.941 6.476 -6.053 1.00 92.06 97 ASN A O 1
ATOM 698 N N . PRO A 1 98 ? 7.906 5.794 -6.897 1.00 91.50 98 PRO A N 1
ATOM 699 C CA . PRO A 1 98 ? 7.712 4.400 -6.488 1.00 91.50 98 PRO A CA 1
ATOM 700 C C . PRO A 1 98 ? 7.564 4.226 -4.970 1.00 91.50 98 PRO A C 1
ATOM 702 O O . PRO A 1 98 ? 6.875 3.301 -4.550 1.00 91.50 98 PRO A O 1
ATOM 705 N N . GLN A 1 99 ? 8.132 5.118 -4.147 1.00 93.25 99 GLN A N 1
ATOM 706 C CA . GLN A 1 99 ? 7.965 5.066 -2.690 1.00 93.25 99 GLN A CA 1
ATOM 707 C C . GLN A 1 99 ? 6.526 5.414 -2.273 1.00 93.25 99 GLN A C 1
ATOM 709 O O . GLN A 1 99 ? 5.967 4.753 -1.399 1.00 93.25 99 GLN A O 1
ATOM 714 N N . VAL A 1 100 ? 5.894 6.386 -2.949 1.00 95.06 100 VAL A N 1
ATOM 715 C CA . VAL A 1 100 ? 4.467 6.700 -2.756 1.00 95.06 100 VAL A CA 1
ATOM 716 C C . VAL A 1 100 ? 3.619 5.508 -3.185 1.00 95.06 100 VAL A C 1
ATOM 718 O O . VAL A 1 100 ? 2.820 5.030 -2.386 1.00 95.06 100 VAL A O 1
ATOM 721 N N . ARG A 1 101 ? 3.829 4.958 -4.391 1.00 95.62 101 ARG A N 1
ATOM 722 C CA . ARG A 1 101 ? 3.059 3.792 -4.870 1.00 95.62 101 ARG A CA 1
ATOM 723 C C . ARG A 1 101 ? 3.202 2.571 -3.956 1.00 95.62 101 ARG A C 1
ATOM 725 O O . ARG A 1 101 ? 2.212 1.889 -3.700 1.00 95.62 101 ARG A O 1
ATOM 732 N N . TRP A 1 102 ? 4.404 2.315 -3.434 1.00 95.56 102 TRP A N 1
ATOM 733 C CA . TRP A 1 102 ? 4.665 1.252 -2.460 1.00 95.56 102 TRP A CA 1
ATOM 734 C C . TRP A 1 102 ? 3.891 1.476 -1.155 1.00 95.56 102 TRP A C 1
ATOM 736 O O . TRP A 1 102 ? 3.144 0.593 -0.734 1.00 95.56 102 TRP A O 1
ATOM 746 N N . GLY A 1 103 ? 4.010 2.664 -0.552 1.00 94.81 103 GLY A N 1
ATOM 747 C CA . GLY A 1 103 ? 3.315 2.994 0.693 1.00 94.81 103 GLY A CA 1
ATOM 748 C C . GLY A 1 103 ? 1.795 2.951 0.531 1.00 94.81 103 GLY A C 1
ATOM 749 O O . GLY A 1 103 ? 1.099 2.379 1.362 1.00 94.81 103 GLY A O 1
ATOM 750 N N . VAL A 1 104 ? 1.275 3.473 -0.582 1.00 96.94 104 VAL A N 1
ATOM 751 C CA . VAL A 1 104 ? -0.153 3.434 -0.933 1.00 96.94 104 VAL A CA 1
ATOM 752 C C . VAL A 1 104 ? -0.651 1.996 -1.083 1.00 96.94 104 VAL A C 1
ATOM 754 O O . VAL A 1 104 ? -1.725 1.667 -0.577 1.00 96.94 104 VAL A O 1
ATOM 757 N N . ALA A 1 105 ? 0.121 1.121 -1.736 1.00 95.88 105 ALA A N 1
ATOM 758 C CA . ALA A 1 105 ? -0.219 -0.294 -1.839 1.00 95.88 105 ALA A CA 1
ATOM 759 C C . ALA A 1 105 ? -0.246 -0.973 -0.459 1.00 95.88 105 ALA A C 1
ATOM 761 O O . ALA A 1 105 ? -1.166 -1.747 -0.195 1.00 95.88 105 ALA A O 1
ATOM 762 N N . ALA A 1 106 ? 0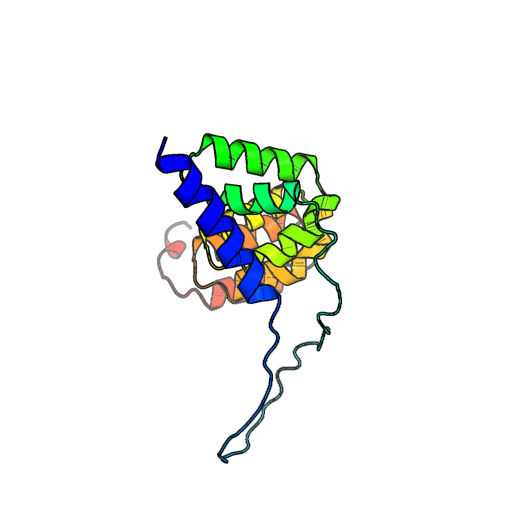.704 -0.660 0.428 1.00 95.75 106 ALA A N 1
ATOM 763 C CA . ALA A 1 106 ? 0.753 -1.196 1.790 1.00 95.75 106 ALA A CA 1
ATOM 764 C C . ALA A 1 106 ? -0.428 -0.712 2.656 1.00 95.75 106 ALA A C 1
ATOM 766 O O . ALA A 1 106 ? -1.109 -1.537 3.260 1.00 95.75 106 ALA A O 1
ATOM 767 N N . VAL A 1 107 ? -0.746 0.591 2.639 1.00 96.50 107 VAL A N 1
ATOM 768 C CA . VAL A 1 107 ? -1.917 1.168 3.333 1.00 96.50 107 VAL A CA 1
ATOM 769 C C . VAL A 1 107 ? -3.214 0.490 2.880 1.00 96.50 107 VAL A C 1
ATOM 771 O O . VAL A 1 107 ? -4.039 0.117 3.708 1.00 96.50 107 VAL A O 1
ATOM 774 N N . LEU A 1 108 ? -3.395 0.276 1.571 1.00 94.44 108 LEU A N 1
ATOM 775 C CA . LEU A 1 108 ? -4.564 -0.442 1.048 1.00 94.44 108 LEU A CA 1
ATOM 776 C C . LEU A 1 108 ? -4.633 -1.900 1.532 1.00 94.44 108 LEU A C 1
ATOM 778 O O . LEU A 1 108 ? -5.730 -2.429 1.673 1.00 94.44 108 LEU A O 1
ATOM 782 N N . GLY A 1 109 ? -3.492 -2.544 1.796 1.00 92.81 109 GLY A N 1
ATOM 783 C CA . GLY A 1 109 ? -3.437 -3.879 2.394 1.00 92.81 109 GLY A CA 1
ATOM 784 C C . GLY A 1 109 ? -3.886 -3.894 3.855 1.00 92.81 109 GLY A C 1
ATOM 785 O O . GLY A 1 109 ? -4.685 -4.750 4.228 1.00 92.81 109 GLY A O 1
ATOM 786 N N . GLU A 1 110 ? -3.426 -2.925 4.651 1.00 95.12 110 GLU A N 1
ATOM 787 C CA . GLU A 1 110 ? -3.748 -2.802 6.084 1.00 95.12 110 GLU A CA 1
ATOM 788 C C . GLU A 1 110 ? -5.213 -2.390 6.329 1.00 95.12 110 GLU A C 1
ATOM 790 O O . GLU A 1 110 ? -5.843 -2.860 7.274 1.00 95.12 110 GLU A O 1
ATOM 795 N N . ILE A 1 111 ? -5.808 -1.595 5.428 1.00 93.00 111 ILE A N 1
ATOM 796 C CA . ILE A 1 111 ? -7.255 -1.288 5.424 1.00 93.00 111 ILE A CA 1
ATOM 797 C C . ILE A 1 111 ? -8.115 -2.554 5.166 1.00 93.00 111 ILE A C 1
ATOM 799 O O . ILE A 1 111 ? -9.300 -2.590 5.508 1.00 93.00 111 ILE A O 1
ATOM 803 N N . GLY A 1 112 ? -7.540 -3.621 4.597 1.00 89.31 112 GLY A N 1
ATOM 804 C CA . GLY A 1 112 ? -8.194 -4.926 4.467 1.00 89.31 112 GLY A CA 1
ATOM 805 C C . GLY A 1 112 ? -9.453 -4.906 3.592 1.00 89.31 112 GLY A C 1
ATOM 806 O O . GLY A 1 112 ? -9.480 -4.282 2.532 1.00 89.31 112 GLY A O 1
ATOM 807 N N . GLU A 1 113 ? -10.515 -5.607 4.005 1.00 89.81 113 GLU A N 1
ATOM 808 C CA . GLU A 1 113 ? -11.729 -5.797 3.185 1.00 89.81 113 GLU A CA 1
ATOM 809 C C . GLU A 1 113 ? -12.402 -4.474 2.749 1.00 89.81 113 GLU A C 1
ATOM 811 O O . GLU A 1 113 ? -13.027 -4.424 1.686 1.00 89.81 113 GLU A O 1
ATOM 816 N N . GLU A 1 114 ? -12.238 -3.377 3.501 1.00 89.44 114 GLU A N 1
ATOM 817 C CA . GLU A 1 114 ? -12.760 -2.052 3.125 1.00 89.44 114 GLU A CA 1
ATOM 818 C C . GLU A 1 114 ? -12.077 -1.471 1.872 1.00 89.44 114 GLU A C 1
ATOM 820 O O . GLU A 1 114 ? -12.696 -0.714 1.119 1.00 89.44 114 GLU A O 1
ATOM 825 N N . ALA A 1 115 ? -10.839 -1.883 1.579 1.00 90.88 115 ALA A N 1
ATOM 826 C CA . ALA A 1 115 ? -10.099 -1.506 0.377 1.00 90.88 115 ALA A CA 1
ATOM 827 C C . ALA A 1 115 ? -10.454 -2.350 -0.865 1.00 90.88 115 ALA A C 1
ATOM 829 O O . ALA A 1 115 ? -9.859 -2.159 -1.930 1.00 90.88 115 ALA A O 1
ATOM 830 N N . ALA A 1 116 ? -11.474 -3.217 -0.800 1.00 89.25 116 ALA A N 1
ATOM 831 C CA . ALA A 1 116 ? -11.975 -3.973 -1.954 1.00 89.25 116 ALA A CA 1
ATOM 832 C C . ALA A 1 116 ? -12.244 -3.135 -3.234 1.00 89.25 116 ALA A C 1
ATOM 834 O O . ALA A 1 116 ? -11.971 -3.640 -4.329 1.00 89.25 116 ALA A O 1
ATOM 835 N N . PRO A 1 117 ? -12.695 -1.860 -3.177 1.00 90.50 117 PRO A N 1
ATOM 836 C CA . PRO A 1 117 ? -12.805 -1.007 -4.366 1.00 90.50 117 PRO A CA 1
ATOM 837 C C . PRO A 1 117 ? -11.480 -0.756 -5.111 1.00 90.50 117 PRO A C 1
ATOM 839 O O . PRO A 1 117 ? -11.512 -0.476 -6.308 1.00 90.50 117 PRO A O 1
ATOM 842 N N . ALA A 1 118 ? -10.326 -0.880 -4.445 1.00 91.31 118 ALA A N 1
ATOM 843 C CA . ALA A 1 118 ? -8.999 -0.680 -5.034 1.00 91.31 118 ALA A CA 1
ATOM 844 C C . ALA A 1 118 ? -8.398 -1.943 -5.686 1.00 91.31 118 ALA A C 1
ATOM 846 O O . ALA A 1 118 ? -7.365 -1.845 -6.352 1.00 91.31 118 ALA A O 1
ATOM 847 N N . ILE A 1 119 ? -9.044 -3.115 -5.570 1.00 90.94 119 ILE A N 1
ATOM 848 C CA . ILE A 1 119 ? -8.587 -4.379 -6.187 1.00 90.94 119 ILE A CA 1
ATOM 849 C C . ILE A 1 119 ? -8.200 -4.226 -7.675 1.00 90.94 119 ILE A C 1
ATOM 851 O O . ILE A 1 119 ? -7.159 -4.771 -8.053 1.00 90.94 119 ILE A O 1
ATOM 855 N N . PRO A 1 120 ? -8.945 -3.500 -8.541 1.00 90.50 120 PRO A N 1
ATOM 856 C CA . PRO A 1 120 ? -8.555 -3.324 -9.942 1.00 90.50 120 PRO A CA 1
ATOM 857 C C . PRO A 1 120 ? -7.234 -2.560 -10.114 1.00 90.50 120 PRO A C 1
ATOM 859 O O . PRO A 1 120 ? -6.418 -2.942 -10.951 1.00 90.50 120 PRO A O 1
ATOM 862 N N . ALA A 1 121 ? -7.003 -1.524 -9.302 1.00 90.44 121 ALA A N 1
ATOM 863 C CA . ALA A 1 121 ? -5.794 -0.704 -9.352 1.00 90.44 121 ALA A CA 1
ATOM 864 C C . ALA A 1 121 ? -4.575 -1.467 -8.803 1.00 90.44 121 ALA A C 1
ATOM 866 O O . ALA A 1 121 ? -3.526 -1.493 -9.442 1.00 90.44 121 ALA A O 1
ATOM 867 N N . LEU A 1 122 ? -4.734 -2.202 -7.696 1.00 89.69 122 LEU A N 1
ATOM 868 C CA . LEU A 1 122 ? -3.693 -3.101 -7.179 1.00 89.69 122 LEU A CA 1
ATOM 869 C C . LEU A 1 122 ? -3.367 -4.234 -8.165 1.00 89.69 122 LEU A C 1
ATOM 871 O O . LEU A 1 122 ? -2.201 -4.560 -8.368 1.00 89.69 122 LEU A O 1
ATOM 875 N N . SER A 1 123 ? -4.375 -4.798 -8.841 1.00 90.75 123 SER A N 1
ATOM 876 C CA . SER A 1 123 ? -4.171 -5.817 -9.886 1.00 90.75 123 SER A CA 1
ATOM 877 C C . SER A 1 123 ? -3.418 -5.259 -11.100 1.00 90.75 123 SER A C 1
ATOM 879 O O . SER A 1 123 ? -2.616 -5.967 -11.718 1.00 90.75 123 SER A O 1
ATOM 881 N N . TYR A 1 124 ? -3.652 -3.986 -11.435 1.00 89.44 124 TYR A N 1
ATOM 882 C CA . TYR A 1 124 ? -2.908 -3.278 -12.470 1.00 89.44 124 TYR A CA 1
ATOM 883 C C . TYR A 1 124 ? -1.455 -3.028 -12.045 1.00 89.44 124 TYR A C 1
ATOM 885 O O . TYR A 1 124 ? -0.555 -3.385 -12.805 1.00 89.44 124 TYR A O 1
ATOM 893 N N . ALA A 1 125 ? -1.217 -2.519 -10.830 1.00 88.56 125 ALA A N 1
ATOM 894 C CA . ALA A 1 125 ? 0.121 -2.298 -10.276 1.00 88.56 125 ALA A CA 1
ATOM 895 C C . ALA A 1 125 ? 0.938 -3.603 -10.218 1.00 88.56 125 ALA A C 1
ATOM 897 O O . ALA A 1 125 ? 2.025 -3.669 -10.788 1.00 88.56 125 ALA A O 1
ATOM 898 N N . LEU A 1 126 ? 0.368 -4.682 -9.663 1.00 89.19 126 LEU A N 1
ATOM 899 C CA . LEU A 1 126 ? 0.948 -6.035 -9.649 1.00 89.19 126 LEU A CA 1
ATOM 900 C C . LEU A 1 126 ? 1.448 -6.494 -11.031 1.00 89.19 126 LEU A C 1
ATOM 902 O O . LEU A 1 126 ? 2.467 -7.178 -11.131 1.00 89.19 126 LEU A O 1
ATOM 906 N N . SER A 1 127 ? 0.727 -6.131 -12.093 1.00 85.69 127 SER A N 1
ATOM 907 C CA . SER A 1 127 ? 0.982 -6.621 -13.451 1.00 85.69 127 SER A CA 1
ATOM 908 C C . SER A 1 127 ? 1.852 -5.687 -14.302 1.00 85.69 127 SER A C 1
ATOM 910 O O . SER A 1 127 ? 2.502 -6.165 -15.230 1.00 85.69 127 SER A O 1
ATOM 912 N N . ASN A 1 128 ? 1.855 -4.376 -14.023 1.00 88.69 128 ASN A N 1
ATOM 913 C CA . ASN A 1 128 ? 2.405 -3.348 -14.921 1.00 88.69 128 ASN A CA 1
ATOM 914 C C . ASN A 1 128 ? 3.406 -2.384 -14.264 1.00 88.69 128 ASN A C 1
ATOM 916 O O . ASN A 1 128 ? 4.089 -1.668 -14.998 1.00 88.69 128 ASN A O 1
ATOM 920 N N . ASP A 1 129 ? 3.516 -2.332 -12.931 1.00 90.31 129 ASP A N 1
ATOM 921 C CA . ASP A 1 129 ? 4.491 -1.444 -12.289 1.00 90.31 129 ASP A CA 1
ATOM 922 C C . ASP A 1 129 ? 5.919 -1.855 -12.664 1.00 90.31 129 ASP A C 1
ATOM 924 O O . ASP A 1 129 ? 6.237 -3.044 -12.764 1.00 90.31 129 ASP A O 1
ATOM 928 N N . THR A 1 130 ? 6.796 -0.878 -12.873 1.00 90.62 130 THR A N 1
ATOM 929 C CA . THR A 1 130 ? 8.208 -1.112 -13.183 1.00 90.62 130 THR A CA 1
ATOM 930 C C . THR A 1 130 ? 8.986 -1.580 -11.951 1.00 90.62 130 THR A C 1
ATOM 932 O O . THR A 1 130 ? 9.888 -2.416 -12.078 1.00 90.62 130 THR A O 1
ATOM 935 N N . ASP A 1 131 ? 8.597 -1.143 -10.754 1.00 90.81 131 ASP A N 1
ATOM 936 C CA . ASP A 1 131 ? 9.293 -1.443 -9.507 1.00 90.81 131 ASP A CA 1
ATOM 937 C C . ASP A 1 131 ? 8.938 -2.833 -8.934 1.00 90.81 131 ASP A C 1
ATOM 939 O O . ASP A 1 131 ? 7.781 -3.260 -8.916 1.00 90.81 131 ASP A O 1
ATOM 943 N N . LYS A 1 132 ? 9.953 -3.582 -8.474 1.00 89.69 132 LYS A N 1
ATOM 944 C CA . LYS A 1 132 ? 9.774 -4.949 -7.944 1.00 89.69 132 LYS A CA 1
ATOM 945 C C . LYS A 1 132 ? 9.114 -4.953 -6.561 1.00 89.69 132 LYS A C 1
ATOM 947 O O . LYS A 1 132 ? 8.377 -5.893 -6.280 1.00 89.69 132 LYS A O 1
ATOM 952 N N . LEU A 1 133 ? 9.349 -3.941 -5.725 1.00 89.12 133 LEU A N 1
ATOM 953 C CA . LEU A 1 133 ? 8.739 -3.815 -4.401 1.00 89.12 133 LEU A CA 1
ATOM 954 C C . LEU A 1 133 ? 7.259 -3.456 -4.525 1.00 89.12 133 LEU A C 1
ATOM 956 O O . LEU A 1 133 ? 6.440 -4.128 -3.908 1.00 89.12 133 LEU A O 1
ATOM 960 N N . VAL A 1 134 ? 6.897 -2.496 -5.388 1.00 90.75 134 VAL A N 1
ATOM 961 C CA . VAL A 1 134 ? 5.481 -2.134 -5.600 1.00 90.75 134 VAL A CA 1
ATOM 962 C C . VAL A 1 134 ? 4.671 -3.337 -6.097 1.00 90.75 134 VAL A C 1
ATOM 964 O O . VAL A 1 134 ? 3.603 -3.615 -5.555 1.00 90.75 134 VAL A O 1
ATOM 967 N N . ARG A 1 135 ? 5.196 -4.127 -7.052 1.00 90.75 135 ARG A N 1
ATOM 968 C CA . ARG A 1 135 ? 4.529 -5.370 -7.495 1.00 90.75 135 ARG A CA 1
ATOM 969 C C . ARG A 1 135 ? 4.380 -6.408 -6.378 1.00 90.75 135 ARG A C 1
ATOM 971 O O . ARG A 1 135 ? 3.349 -7.071 -6.313 1.00 90.75 135 ARG A O 1
ATOM 978 N N . LEU A 1 136 ? 5.388 -6.573 -5.517 1.00 88.00 136 LEU A N 1
ATOM 979 C CA . LEU A 1 136 ? 5.336 -7.527 -4.401 1.00 88.00 136 LEU A CA 1
ATOM 980 C C . LEU A 1 136 ? 4.323 -7.092 -3.335 1.00 88.00 136 LEU A C 1
ATOM 982 O O . LEU A 1 136 ? 3.482 -7.897 -2.947 1.00 88.00 136 LEU A O 1
ATOM 986 N N . THR A 1 137 ? 4.339 -5.823 -2.927 1.00 90.94 137 THR A N 1
ATOM 987 C CA . THR A 1 137 ? 3.358 -5.270 -1.984 1.00 90.94 137 THR A CA 1
ATOM 988 C C . THR A 1 137 ? 1.944 -5.308 -2.562 1.00 90.94 137 THR A C 1
ATOM 990 O O . THR A 1 137 ? 1.019 -5.691 -1.859 1.00 90.94 137 THR A O 1
ATOM 993 N N . ALA A 1 138 ? 1.753 -5.031 -3.856 1.00 90.12 138 ALA A N 1
ATOM 994 C CA . ALA A 1 138 ? 0.446 -5.181 -4.496 1.00 90.12 138 ALA A CA 1
ATOM 995 C C . ALA A 1 138 ? -0.073 -6.636 -4.480 1.00 90.12 138 ALA A C 1
ATOM 997 O O . ALA A 1 138 ? -1.278 -6.841 -4.344 1.00 90.12 138 ALA A O 1
ATOM 998 N N . ALA A 1 139 ? 0.803 -7.646 -4.582 1.00 88.69 139 ALA A N 1
ATOM 999 C CA . ALA A 1 139 ? 0.414 -9.053 -4.421 1.00 88.69 139 ALA A CA 1
ATOM 1000 C C . ALA A 1 139 ? -0.027 -9.375 -2.983 1.00 88.69 139 ALA A C 1
ATOM 1002 O O . ALA A 1 139 ? -1.019 -10.078 -2.796 1.00 88.69 139 ALA A O 1
ATOM 1003 N N . ASP A 1 140 ? 0.709 -8.860 -1.997 1.00 88.81 140 ASP A N 1
ATOM 1004 C CA . ASP A 1 140 ? 0.470 -9.085 -0.568 1.00 88.81 140 ASP A CA 1
ATOM 1005 C C . ASP A 1 140 ? -0.839 -8.417 -0.117 1.00 88.81 140 ASP A C 1
ATOM 1007 O O . ASP A 1 140 ? -1.745 -9.084 0.380 1.00 88.81 140 ASP A O 1
ATOM 1011 N N . SER A 1 141 ? -1.025 -7.135 -0.450 1.00 91.06 141 SER A N 1
ATOM 1012 C CA . SER A 1 141 ? -2.255 -6.384 -0.175 1.00 91.06 141 SER A CA 1
ATOM 1013 C C . SER A 1 141 ? -3.489 -7.002 -0.835 1.00 91.06 141 SER A C 1
ATOM 1015 O O . SER A 1 141 ? -4.551 -7.046 -0.222 1.00 91.06 141 SER A O 1
ATOM 1017 N N . LEU A 1 142 ? -3.381 -7.558 -2.049 1.00 88.56 142 LEU A N 1
ATOM 1018 C CA . LEU A 1 142 ? -4.484 -8.318 -2.660 1.00 88.56 142 LEU A CA 1
ATOM 1019 C C . LEU A 1 142 ? -4.839 -9.598 -1.878 1.00 88.56 142 LEU A C 1
ATOM 1021 O O . LEU A 1 142 ? -5.986 -10.043 -1.948 1.00 88.56 142 LEU A O 1
ATOM 1025 N N . GLY A 1 143 ? -3.889 -10.175 -1.138 1.00 85.06 143 GLY A N 1
ATOM 1026 C CA . GLY A 1 143 ? -4.105 -11.283 -0.205 1.00 85.06 143 GLY A CA 1
ATOM 1027 C C . GLY A 1 143 ? -4.736 -10.866 1.129 1.00 85.06 143 GLY A C 1
ATOM 1028 O O . GLY A 1 143 ? -5.489 -11.654 1.699 1.00 85.06 143 GLY A O 1
ATOM 1029 N N . SER A 1 144 ? -4.484 -9.638 1.596 1.00 86.38 144 SER A N 1
ATOM 1030 C CA . SER A 1 144 ? -5.108 -9.062 2.802 1.00 86.38 144 SER A CA 1
ATOM 1031 C C . SER A 1 144 ? -6.534 -8.553 2.555 1.00 86.38 144 SER A C 1
ATOM 1033 O O . SER A 1 144 ? -7.411 -8.730 3.397 1.00 86.38 144 SER A O 1
ATOM 1035 N N . ILE A 1 145 ? -6.789 -7.952 1.388 1.00 85.62 145 ILE A N 1
ATOM 1036 C CA . ILE A 1 145 ? -8.091 -7.363 1.021 1.00 85.62 145 ILE A CA 1
ATOM 1037 C C . ILE A 1 145 ? -9.122 -8.434 0.634 1.00 85.62 145 ILE A C 1
ATOM 1039 O O . ILE A 1 145 ? -10.316 -8.275 0.883 1.00 85.62 145 ILE A O 1
ATOM 1043 N N . VAL A 1 146 ? -8.688 -9.521 -0.015 1.00 74.56 146 VAL A N 1
ATOM 1044 C CA . VAL A 1 146 ? -9.570 -10.627 -0.411 1.00 74.56 146 VAL A CA 1
ATOM 1045 C C . VAL A 1 146 ? -9.351 -11.801 0.540 1.00 74.56 146 VAL A C 1
ATOM 1047 O O . VAL A 1 146 ? -8.251 -12.348 0.527 1.00 74.56 146 VAL A O 1
ATOM 1050 N N . PRO A 1 147 ? -10.369 -12.291 1.279 1.00 60.00 147 PRO A N 1
ATOM 1051 C CA . PRO A 1 147 ? -10.209 -13.426 2.191 1.00 60.00 147 PRO A CA 1
ATOM 1052 C C . PRO A 1 147 ? -9.839 -14.742 1.468 1.00 60.00 147 PRO A C 1
ATOM 1054 O O . PRO A 1 147 ? -10.684 -15.561 1.097 1.00 60.00 147 PRO A O 1
ATOM 1057 N N . ALA A 1 148 ? -8.527 -14.927 1.291 1.00 47.59 148 ALA A N 1
ATOM 1058 C CA . ALA A 1 148 ? -7.721 -16.130 1.060 1.00 47.59 148 ALA A CA 1
ATOM 1059 C C . ALA A 1 148 ? -8.059 -17.125 -0.079 1.00 47.59 148 ALA A C 1
ATOM 1061 O O . ALA A 1 148 ? -7.224 -17.987 -0.352 1.00 47.59 148 ALA A O 1
ATOM 1062 N N . ALA A 1 149 ? -9.228 -17.081 -0.738 1.00 44.53 149 ALA A N 1
ATOM 1063 C CA . ALA A 1 149 ? -9.694 -18.236 -1.530 1.00 44.53 149 ALA A CA 1
ATOM 1064 C C . ALA A 1 149 ? -10.265 -17.973 -2.940 1.00 44.53 149 ALA A C 1
ATOM 1066 O O . ALA A 1 149 ? -10.151 -18.845 -3.800 1.00 44.53 149 ALA A O 1
ATOM 1067 N N . ALA A 1 150 ? -10.929 -16.840 -3.197 1.00 48.38 150 ALA A N 1
ATOM 1068 C CA . ALA A 1 150 ? -11.902 -16.778 -4.300 1.00 48.38 150 ALA A CA 1
ATOM 1069 C C . ALA A 1 150 ? -11.341 -16.413 -5.692 1.00 48.38 150 ALA A C 1
ATOM 1071 O O . ALA A 1 150 ? -11.778 -16.990 -6.688 1.00 48.38 150 ALA A O 1
ATOM 1072 N N . THR A 1 151 ? -10.433 -15.434 -5.791 1.00 50.53 151 THR A N 1
ATOM 1073 C CA . THR A 1 151 ? -10.159 -14.738 -7.072 1.00 50.53 151 THR A CA 1
ATOM 1074 C C . THR A 1 151 ? -8.687 -14.496 -7.409 1.00 50.53 151 THR A C 1
ATOM 1076 O O . THR A 1 151 ? -8.379 -14.329 -8.585 1.00 50.53 151 THR A O 1
ATOM 1079 N N . ALA A 1 152 ? -7.763 -14.511 -6.442 1.00 51.78 152 ALA A N 1
A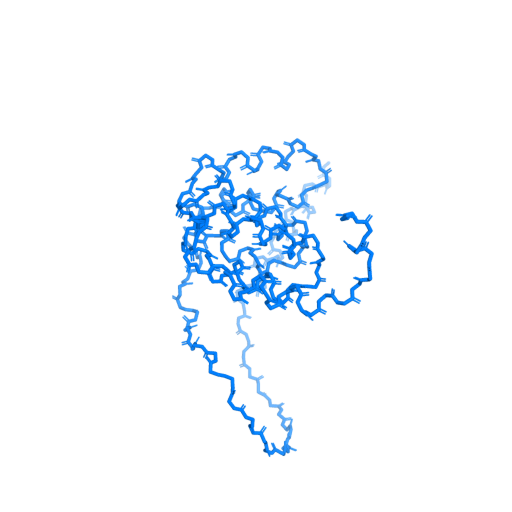TOM 1080 C CA . ALA A 1 152 ? -6.354 -14.162 -6.686 1.00 51.78 152 ALA A CA 1
ATOM 1081 C C . ALA A 1 152 ? -5.554 -15.229 -7.469 1.00 51.78 152 ALA A C 1
ATOM 1083 O O . ALA A 1 152 ? -4.528 -14.916 -8.075 1.00 51.78 152 ALA A O 1
ATOM 1084 N N . VAL A 1 153 ? -6.018 -16.487 -7.491 1.00 55.16 153 VAL A N 1
ATOM 1085 C CA . VAL A 1 153 ? -5.265 -17.634 -8.040 1.00 55.16 153 VAL A CA 1
ATOM 1086 C C . VAL A 1 153 ? -4.793 -17.426 -9.493 1.00 55.16 153 VAL A C 1
ATOM 1088 O O . VAL A 1 153 ? -3.611 -17.662 -9.741 1.00 55.16 153 VAL A O 1
ATOM 1091 N N . PRO A 1 154 ? -5.610 -16.954 -10.460 1.00 56.50 154 PRO A N 1
ATOM 1092 C CA . PRO A 1 154 ? -5.146 -16.758 -11.836 1.00 56.50 154 PRO A CA 1
ATOM 1093 C C . PRO A 1 154 ? -4.089 -15.652 -11.971 1.00 56.50 154 PRO A C 1
ATOM 1095 O O . PRO A 1 154 ? -3.170 -15.793 -12.774 1.00 56.50 154 PRO A O 1
ATOM 1098 N N . ALA A 1 155 ? -4.190 -14.580 -11.177 1.00 55.78 155 ALA A N 1
ATOM 1099 C CA . ALA A 1 155 ? -3.240 -13.466 -11.202 1.00 55.78 155 ALA A CA 1
ATOM 1100 C C . ALA A 1 155 ? -1.880 -13.877 -10.616 1.00 55.78 155 ALA A C 1
ATOM 1102 O O . ALA A 1 155 ? -0.844 -13.671 -11.248 1.00 55.78 155 ALA A O 1
ATOM 1103 N N . LEU A 1 156 ? -1.889 -14.553 -9.461 1.00 55.22 156 LEU A N 1
ATOM 1104 C CA . LEU A 1 156 ? -0.682 -15.095 -8.830 1.00 55.22 156 LEU A CA 1
ATOM 1105 C C . LEU A 1 156 ? -0.011 -16.162 -9.711 1.00 55.22 156 LEU A C 1
ATOM 1107 O O . LEU A 1 156 ? 1.203 -16.136 -9.890 1.00 55.22 156 LEU A O 1
ATOM 1111 N N . VAL A 1 157 ? -0.787 -17.057 -10.335 1.00 59.78 157 VAL A N 1
ATOM 1112 C CA . VAL A 1 157 ? -0.258 -18.032 -11.307 1.00 59.78 157 VAL A CA 1
ATOM 1113 C C . VAL A 1 157 ? 0.316 -17.335 -12.548 1.00 59.78 157 VAL A C 1
ATOM 1115 O O . VAL A 1 157 ? 1.334 -17.788 -13.067 1.00 59.78 157 VAL A O 1
ATOM 1118 N N . GLY A 1 158 ? -0.266 -16.222 -13.004 1.00 53.84 158 GLY A N 1
ATOM 1119 C CA . GLY A 1 158 ? 0.305 -15.393 -14.069 1.00 53.84 158 GLY A CA 1
ATOM 1120 C C . GLY A 1 158 ? 1.675 -14.818 -13.696 1.00 53.84 158 GLY A C 1
ATOM 1121 O O . GLY A 1 158 ? 2.651 -15.044 -14.413 1.00 53.84 158 GLY A O 1
ATOM 1122 N N . ALA A 1 159 ? 1.767 -14.146 -12.545 1.00 55.09 159 ALA A N 1
ATOM 1123 C CA . ALA A 1 159 ? 3.001 -13.534 -12.047 1.00 55.09 159 ALA A CA 1
ATOM 1124 C C . ALA A 1 159 ? 4.122 -14.561 -11.777 1.00 55.09 159 ALA A C 1
ATOM 1126 O O . ALA A 1 159 ? 5.285 -14.322 -12.101 1.00 55.09 159 ALA A O 1
ATOM 1127 N N . LEU A 1 160 ? 3.778 -15.740 -11.245 1.00 54.22 160 LEU A N 1
ATOM 1128 C CA . LEU A 1 160 ? 4.739 -16.819 -10.989 1.00 54.22 160 LEU A CA 1
ATOM 1129 C C . LEU A 1 160 ? 5.264 -17.495 -12.269 1.00 54.22 160 LEU A C 1
ATOM 1131 O O . LEU A 1 160 ? 6.345 -18.076 -12.238 1.00 54.22 160 LEU A O 1
ATOM 1135 N N . ASN A 1 161 ? 4.539 -17.423 -13.393 1.00 52.50 161 ASN A N 1
ATOM 1136 C CA . ASN A 1 161 ? 4.995 -17.984 -14.674 1.00 52.50 161 ASN A CA 1
ATOM 1137 C C . ASN A 1 161 ? 5.769 -16.981 -15.551 1.00 52.50 161 ASN A C 1
ATOM 1139 O O . ASN A 1 161 ? 6.499 -17.409 -16.443 1.00 52.50 161 ASN A O 1
ATOM 1143 N N . SER A 1 162 ? 5.644 -15.670 -15.317 1.00 51.19 162 SER A N 1
ATOM 1144 C CA . SER A 1 162 ? 6.450 -14.650 -16.010 1.00 51.19 162 SER A CA 1
ATOM 1145 C C . SER A 1 162 ? 7.80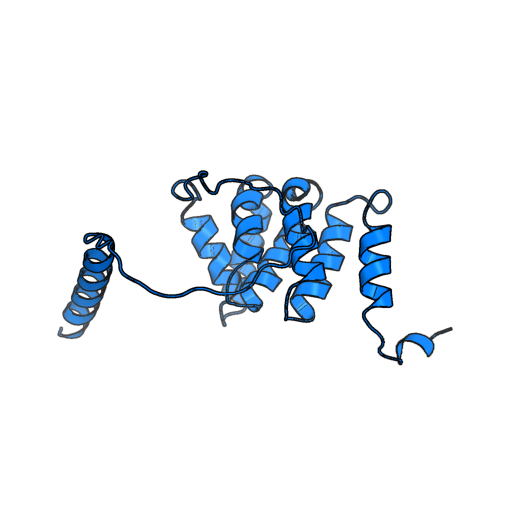8 -14.396 -15.335 1.00 51.19 162 SER A C 1
ATOM 1147 O O . SER A 1 162 ? 8.771 -14.033 -16.012 1.00 51.19 162 SER A O 1
ATOM 1149 N N . GLY A 1 163 ? 7.919 -14.631 -14.022 1.00 41.44 163 GLY A N 1
ATOM 1150 C CA . GLY A 1 163 ? 9.143 -14.461 -13.230 1.00 41.44 163 GLY A CA 1
ATOM 1151 C C . GLY A 1 163 ? 10.111 -15.651 -13.272 1.00 41.44 163 GLY A C 1
ATOM 1152 O O . GLY A 1 163 ? 10.302 -16.326 -12.264 1.00 41.44 163 GLY A O 1
ATOM 1153 N N . ALA A 1 164 ? 10.756 -15.904 -14.413 1.00 41.69 164 ALA A N 1
ATOM 1154 C CA . ALA A 1 164 ? 11.715 -17.004 -14.572 1.00 41.69 164 ALA A CA 1
ATOM 1155 C C . ALA A 1 164 ? 13.109 -16.732 -13.942 1.00 41.69 164 ALA A C 1
ATOM 1157 O O . ALA A 1 164 ? 14.111 -16.682 -14.656 1.00 41.69 164 ALA A O 1
ATOM 1158 N N . GLU A 1 165 ? 13.195 -16.609 -12.610 1.00 45.59 165 GLU A N 1
ATOM 1159 C CA . GLU A 1 165 ? 14.468 -16.648 -11.857 1.00 45.59 165 GLU A CA 1
ATOM 1160 C C . GLU A 1 165 ? 14.651 -18.018 -11.146 1.00 45.59 165 GLU A C 1
ATOM 1162 O O . GLU A 1 165 ? 13.683 -18.546 -10.594 1.00 45.59 165 GLU A O 1
ATOM 1167 N N . PRO A 1 166 ? 15.844 -18.661 -11.145 1.00 43.78 166 PRO A N 1
ATOM 1168 C CA . PRO A 1 166 ? 15.929 -20.110 -10.883 1.00 43.78 166 PRO A CA 1
ATOM 1169 C C . PRO A 1 166 ? 15.949 -20.547 -9.405 1.00 43.78 166 PRO A C 1
ATOM 1171 O O . PRO A 1 166 ? 15.910 -21.749 -9.127 1.00 43.78 166 PRO A O 1
ATOM 1174 N N . GLU A 1 167 ? 16.081 -19.615 -8.459 1.00 44.53 167 GLU A N 1
ATOM 1175 C CA . GLU A 1 167 ? 16.630 -19.912 -7.122 1.00 44.53 167 GLU A CA 1
ATOM 1176 C C . GLU A 1 167 ? 15.634 -20.529 -6.123 1.00 44.53 167 GLU A C 1
ATOM 1178 O O . GLU A 1 167 ? 16.043 -21.215 -5.187 1.00 44.53 167 GLU A O 1
ATOM 1183 N N . VAL A 1 168 ? 14.322 -20.402 -6.355 1.00 50.88 168 VAL A N 1
ATOM 1184 C CA . VAL A 1 168 ? 13.269 -20.908 -5.440 1.00 50.88 168 VAL A CA 1
ATOM 1185 C C . VAL A 1 168 ? 13.218 -22.452 -5.376 1.00 50.88 168 VAL A C 1
ATOM 1187 O O . VAL A 1 168 ? 12.540 -23.036 -4.537 1.00 50.88 168 VAL A O 1
ATOM 1190 N N . ARG A 1 169 ? 13.986 -23.159 -6.217 1.00 45.84 169 ARG A N 1
ATOM 1191 C CA . ARG A 1 169 ? 14.058 -24.633 -6.237 1.00 45.84 169 ARG A CA 1
ATOM 1192 C C . ARG A 1 169 ? 14.891 -25.266 -5.109 1.00 45.84 169 ARG A C 1
ATOM 1194 O O . ARG A 1 169 ? 15.020 -26.487 -5.094 1.00 45.84 169 ARG A O 1
ATOM 1201 N N . ALA A 1 170 ? 15.478 -24.474 -4.211 1.00 40.25 170 ALA A N 1
ATOM 1202 C CA . ALA A 1 170 ? 16.465 -24.937 -3.230 1.00 40.25 170 ALA A CA 1
ATOM 1203 C C . ALA A 1 170 ? 15.908 -25.328 -1.840 1.00 40.25 170 ALA A C 1
ATOM 1205 O O . ALA A 1 170 ? 16.703 -25.629 -0.952 1.00 40.25 170 ALA A O 1
ATOM 1206 N N . TYR A 1 171 ? 14.584 -25.317 -1.628 1.00 40.28 171 TYR A N 1
ATOM 1207 C CA . TYR A 1 171 ? 13.976 -25.597 -0.315 1.00 40.28 171 TYR A CA 1
ATOM 1208 C C . TYR A 1 171 ? 12.788 -26.578 -0.393 1.00 40.28 171 TYR A C 1
ATOM 1210 O O . TYR A 1 171 ? 11.633 -26.215 -0.169 1.00 40.28 171 TYR A O 1
ATOM 1218 N N . ALA A 1 172 ? 13.098 -27.832 -0.741 1.00 41.03 172 ALA A N 1
ATOM 1219 C CA . ALA A 1 172 ? 12.196 -28.988 -0.745 1.00 41.03 172 ALA A CA 1
ATOM 1220 C C . ALA A 1 172 ? 12.955 -30.254 -0.309 1.00 41.03 172 ALA A C 1
ATOM 1222 O O . ALA A 1 172 ? 14.152 -30.352 -0.669 1.00 41.03 172 ALA A O 1
#

Secondary structure (DSSP, 8-state):
-HHHHHHHHHHHHHHHHTT---------------------------S-STTS-HHHHHHHHHTT-S-HHHHHHHHHHHHHHGGGTHHHHHHHTT-S-HHHHHHHHHHHHHTGGGGGGGHHHHHHHHHH-S-HHHHHHHHHHHHHHTTSSSSSHHHHHHHHHH---SGGGG--